Protein AF-A0A4S5BIC2-F1 (afdb_monomer_lite)

Secondary structure (DSSP, 8-state):
-HHHHHHHHHHHHH--HHHHHHHHHHHT-----HHHHHHHHT--HHHHHHHHHHHHHTTSS--EE-TTTSSSEE-

Radius of gyration: 14.36 Å; chains: 1; bounding box: 38×22×40 Å

pLDDT: mean 86.61, std 8.3, range [62.06, 95.75]

Sequence (75 aa):
MALVNLIRRGQAKAFDTELVAVMQLLGDGRALLPSEIADVLGSPRSSVTRRIQALEGTGKIEIRPDPDDGRSYRV

Foldseek 3Di:
DVVVVVVVVVVCVVCVVLLVLLLVVCVVVDWDWLVVSCVVVVHDSVVSVVSVVVCVVVVNDDWAQDPVPSPTITD

InterPro domains:
  IPR000835 MarR-type HTH domain [PF12802] (24-72)
  IPR036388 Winged helix-like DNA-binding domain superfamily [G3DSA:1.10.10.10] (2-75)
  IPR036390 Winged helix DNA-binding domain superfamily [SSF46785] (20-75)

Organism: NCBI:txid2699483

Structure (mmCIF, N/CA/C/O backbone):
data_AF-A0A4S5BIC2-F1
#
_entry.id   AF-A0A4S5BIC2-F1
#
loop_
_atom_site.group_PDB
_atom_site.id
_atom_site.type_symbol
_atom_site.label_atom_id
_atom_site.label_alt_id
_atom_site.label_comp_id
_atom_site.label_asym_id
_atom_site.label_entity_id
_atom_site.label_seq_id
_atom_site.pdbx_PDB_ins_code
_atom_site.Cartn_x
_atom_site.Cartn_y
_atom_site.Cartn_z
_atom_site.occupancy
_atom_site.B_iso_or_equiv
_atom_site.auth_seq_id
_atom_site.auth_comp_id
_atom_site.auth_asym_id
_atom_site.auth_atom_id
_atom_site.pdbx_PDB_model_num
ATOM 1 N N . MET A 1 1 ? 25.720 2.921 -21.125 1.00 62.06 1 MET A N 1
ATOM 2 C CA . MET A 1 1 ? 24.914 2.423 -19.982 1.00 62.06 1 MET A CA 1
ATOM 3 C C . MET A 1 1 ? 23.961 3.455 -19.355 1.00 62.06 1 MET A C 1
ATOM 5 O O . MET A 1 1 ? 22.938 3.046 -18.823 1.00 62.06 1 MET A O 1
ATOM 9 N N . ALA A 1 2 ? 24.218 4.772 -19.419 1.00 81.38 2 ALA A N 1
ATOM 10 C CA . ALA A 1 2 ? 23.354 5.782 -18.778 1.00 81.38 2 ALA A CA 1
ATOM 11 C C . ALA A 1 2 ? 21.917 5.860 -19.346 1.00 81.38 2 ALA A C 1
ATOM 13 O O . ALA A 1 2 ? 20.963 5.967 -18.577 1.00 81.38 2 ALA A O 1
ATOM 14 N N . LEU A 1 3 ? 21.758 5.739 -20.671 1.00 85.25 3 LEU A N 1
ATOM 15 C CA . LEU A 1 3 ? 20.454 5.806 -21.344 1.00 85.25 3 LEU A CA 1
ATOM 16 C C . LEU A 1 3 ? 19.513 4.662 -20.929 1.00 85.25 3 LEU A C 1
ATOM 18 O O . LEU A 1 3 ? 18.351 4.902 -20.620 1.00 85.25 3 LEU A O 1
ATOM 22 N N . VAL A 1 4 ? 20.031 3.434 -20.831 1.00 84.94 4 VAL A N 1
ATOM 23 C CA . VAL A 1 4 ? 19.252 2.257 -20.402 1.00 84.94 4 VAL A CA 1
ATOM 24 C C . VAL A 1 4 ? 18.732 2.437 -18.973 1.00 84.94 4 VAL A C 1
ATOM 26 O O . VAL A 1 4 ? 17.559 2.195 -18.707 1.00 84.94 4 VAL A O 1
ATOM 29 N N . ASN A 1 5 ? 19.562 2.949 -18.059 1.00 84.06 5 ASN A N 1
ATOM 30 C CA . ASN A 1 5 ? 19.148 3.225 -16.679 1.00 84.06 5 ASN A CA 1
ATOM 31 C C . ASN A 1 5 ? 18.154 4.392 -16.560 1.00 84.06 5 ASN A C 1
ATOM 33 O O . ASN A 1 5 ? 17.374 4.433 -15.607 1.00 84.06 5 ASN A O 1
ATOM 37 N N . LEU A 1 6 ? 18.183 5.358 -17.483 1.00 82.38 6 LEU A N 1
ATOM 38 C CA . LEU A 1 6 ? 17.192 6.435 -17.544 1.00 82.38 6 LEU A CA 1
ATOM 39 C C . LEU A 1 6 ? 15.839 5.903 -18.028 1.00 82.38 6 LEU A C 1
ATOM 41 O O . LEU A 1 6 ? 14.830 6.142 -17.369 1.00 82.38 6 LEU A O 1
ATOM 45 N N . ILE A 1 7 ? 15.833 5.124 -19.113 1.00 80.69 7 ILE A N 1
ATOM 46 C CA . ILE A 1 7 ? 14.623 4.482 -19.645 1.00 80.69 7 ILE A CA 1
ATOM 47 C C . ILE A 1 7 ? 14.014 3.552 -18.593 1.00 80.69 7 ILE A C 1
ATOM 49 O O . ILE A 1 7 ? 12.822 3.647 -18.321 1.00 80.69 7 ILE A O 1
ATOM 53 N N . ARG A 1 8 ? 14.829 2.731 -17.916 1.00 74.44 8 ARG A N 1
ATOM 54 C CA . ARG A 1 8 ? 14.359 1.826 -16.855 1.00 74.44 8 ARG A CA 1
ATOM 55 C C . ARG A 1 8 ? 13.725 2.576 -15.683 1.00 74.44 8 ARG A C 1
ATOM 57 O O . ARG A 1 8 ? 12.693 2.150 -15.183 1.00 74.44 8 ARG A O 1
ATOM 64 N N . ARG A 1 9 ? 14.303 3.709 -15.264 1.00 71.38 9 ARG A N 1
ATOM 65 C CA . ARG A 1 9 ? 13.718 4.568 -14.218 1.00 71.38 9 ARG A CA 1
ATOM 66 C C . ARG A 1 9 ? 12.430 5.251 -14.675 1.00 71.38 9 ARG A C 1
ATOM 68 O O . ARG A 1 9 ? 11.487 5.322 -13.897 1.00 71.38 9 ARG A O 1
ATOM 75 N N . GLY A 1 10 ? 12.379 5.726 -15.920 1.00 74.44 10 GLY A N 1
ATOM 76 C CA . GLY A 1 10 ? 11.172 6.309 -16.507 1.00 74.44 10 GLY A CA 1
ATOM 77 C C . GLY A 1 10 ? 10.031 5.297 -16.600 1.00 74.44 10 GLY A C 1
ATOM 78 O O . GLY A 1 10 ? 8.919 5.592 -16.177 1.00 74.44 10 GLY A O 1
ATOM 79 N N . GLN A 1 11 ? 10.321 4.080 -17.064 1.00 73.81 11 GLN A N 1
ATOM 80 C CA . GLN A 1 11 ? 9.346 2.993 -17.145 1.00 73.81 11 GLN A CA 1
ATOM 81 C C . GLN A 1 11 ? 8.895 2.505 -15.768 1.00 73.81 11 GLN A C 1
ATOM 83 O O . GLN A 1 11 ? 7.700 2.349 -15.568 1.00 73.81 11 GLN A O 1
ATOM 88 N N . ALA A 1 12 ? 9.805 2.347 -14.802 1.00 68.50 12 ALA A N 1
ATOM 89 C CA . ALA A 1 12 ? 9.432 2.000 -13.428 1.00 68.50 12 ALA A CA 1
ATOM 90 C C . ALA A 1 12 ? 8.555 3.077 -12.763 1.00 68.50 12 ALA A C 1
ATOM 92 O O . ALA A 1 12 ? 7.720 2.759 -11.926 1.00 68.50 12 ALA A O 1
ATOM 93 N N . LYS A 1 13 ? 8.725 4.353 -13.138 1.00 66.62 13 LYS A N 1
ATOM 94 C CA . LYS A 1 13 ? 7.863 5.450 -12.675 1.00 66.62 13 LYS A CA 1
ATOM 95 C C . LYS A 1 13 ? 6.499 5.460 -13.377 1.00 66.62 13 LYS A C 1
ATOM 97 O O . LYS A 1 13 ? 5.512 5.833 -12.756 1.00 66.62 13 LYS A O 1
ATOM 102 N N . ALA A 1 14 ? 6.448 5.095 -14.658 1.00 69.38 14 ALA A N 1
ATOM 103 C CA . ALA A 1 14 ? 5.207 5.026 -15.431 1.00 69.38 14 ALA A CA 1
ATOM 104 C C . ALA A 1 14 ? 4.365 3.783 -15.093 1.00 69.38 14 ALA A C 1
ATOM 106 O O . ALA A 1 14 ? 3.141 3.842 -15.141 1.00 69.38 14 ALA A O 1
ATOM 107 N N . PHE A 1 15 ? 5.021 2.680 -14.728 1.00 72.88 15 PHE A N 1
ATOM 108 C CA . PHE A 1 15 ? 4.407 1.403 -14.382 1.00 72.88 15 PHE A CA 1
ATOM 109 C C . PHE A 1 15 ? 4.879 0.976 -12.992 1.00 72.88 15 PHE A C 1
ATOM 111 O O . PHE A 1 15 ? 5.838 0.215 -12.849 1.00 72.88 15 PHE A O 1
ATOM 118 N N . ASP A 1 16 ? 4.215 1.486 -11.954 1.00 86.56 16 ASP A N 1
ATOM 119 C CA . ASP A 1 16 ? 4.450 1.025 -10.586 1.00 86.56 16 ASP A CA 1
ATOM 120 C C . ASP A 1 16 ? 3.729 -0.314 -10.372 1.00 86.56 16 ASP A C 1
ATOM 122 O O . ASP A 1 16 ? 2.590 -0.372 -9.910 1.00 86.56 16 ASP A O 1
ATOM 126 N N . THR A 1 17 ? 4.383 -1.407 -10.770 1.00 86.69 17 THR A N 1
ATOM 127 C CA . THR A 1 17 ? 3.827 -2.766 -10.686 1.00 86.69 17 THR A CA 1
ATOM 128 C C . THR A 1 17 ? 3.430 -3.144 -9.259 1.00 86.69 17 THR A C 1
ATOM 130 O O . THR A 1 17 ? 2.447 -3.854 -9.071 1.00 86.69 17 THR A O 1
ATOM 133 N N . GLU A 1 18 ? 4.148 -2.644 -8.249 1.00 90.00 18 GLU A N 1
ATOM 134 C CA . GLU A 1 18 ? 3.805 -2.889 -6.845 1.00 90.00 18 GLU A CA 1
ATOM 135 C C . GLU A 1 18 ? 2.498 -2.185 -6.464 1.00 90.00 18 GLU A C 1
ATOM 137 O O . GLU A 1 18 ? 1.651 -2.785 -5.813 1.00 90.00 18 GLU A O 1
ATOM 142 N N . LEU A 1 19 ? 2.283 -0.949 -6.927 1.00 91.00 19 LEU A N 1
ATOM 143 C CA . LEU A 1 19 ? 1.023 -0.230 -6.715 1.00 91.00 19 LEU A CA 1
ATOM 144 C C . LEU A 1 19 ? -0.162 -0.963 -7.362 1.00 91.00 19 LEU A C 1
ATOM 146 O O . LEU A 1 19 ? -1.221 -1.082 -6.750 1.00 91.00 19 LEU A O 1
ATOM 150 N N . VAL A 1 20 ? 0.026 -1.501 -8.571 1.00 90.88 20 VAL A N 1
ATOM 151 C CA . VAL A 1 20 ? -0.988 -2.330 -9.246 1.00 90.88 20 VAL A CA 1
ATOM 152 C C . VAL A 1 20 ? -1.265 -3.615 -8.466 1.00 90.88 20 VAL A C 1
ATOM 154 O O . VAL A 1 20 ? -2.426 -3.970 -8.279 1.00 90.88 20 VAL A O 1
ATOM 157 N N . ALA A 1 21 ? -0.228 -4.287 -7.967 1.00 91.94 21 ALA A N 1
ATOM 158 C CA . ALA A 1 21 ? -0.383 -5.508 -7.181 1.00 91.94 21 ALA A CA 1
ATOM 159 C C . ALA A 1 21 ? -1.119 -5.258 -5.853 1.00 91.94 21 ALA A C 1
ATOM 161 O O . ALA A 1 21 ? -1.998 -6.036 -5.486 1.00 91.94 21 ALA A O 1
ATOM 162 N N . VAL A 1 22 ? -0.824 -4.143 -5.171 1.00 92.31 22 VAL A N 1
ATOM 163 C CA . VAL A 1 22 ? -1.568 -3.706 -3.979 1.00 92.31 22 VAL A CA 1
ATOM 164 C C . VAL A 1 22 ? -3.039 -3.465 -4.325 1.00 92.31 22 VAL A C 1
ATOM 166 O O . VAL A 1 22 ? -3.906 -4.003 -3.647 1.00 92.31 22 VAL A O 1
ATOM 169 N N . MET A 1 23 ? -3.347 -2.732 -5.403 1.00 91.44 23 MET A N 1
ATOM 170 C CA . MET A 1 23 ? -4.742 -2.525 -5.825 1.00 91.44 23 MET A CA 1
ATOM 171 C C . MET A 1 23 ? -5.469 -3.840 -6.124 1.00 91.44 23 MET A C 1
ATOM 173 O O . MET A 1 23 ? -6.629 -3.986 -5.748 1.00 91.44 23 MET A O 1
ATOM 177 N N . GLN A 1 24 ? -4.801 -4.797 -6.772 1.00 91.38 24 GLN A N 1
ATOM 178 C CA . GLN A 1 24 ? -5.392 -6.097 -7.089 1.00 91.38 24 GLN A CA 1
ATOM 179 C C . GLN A 1 24 ? -5.761 -6.878 -5.821 1.00 91.38 24 GLN A C 1
ATOM 181 O O . GLN A 1 24 ? -6.847 -7.443 -5.761 1.00 91.38 24 GLN A O 1
ATOM 186 N N . LEU A 1 25 ? -4.893 -6.871 -4.805 1.00 91.81 25 LEU A N 1
ATOM 187 C CA . LEU A 1 25 ? -5.151 -7.531 -3.519 1.00 91.81 25 LEU A CA 1
ATOM 188 C C . LEU A 1 25 ? -6.330 -6.914 -2.763 1.00 91.81 25 LEU A C 1
ATOM 190 O O . LEU A 1 25 ? -7.131 -7.637 -2.177 1.00 91.81 25 LEU A O 1
ATOM 194 N N . LEU A 1 26 ? -6.442 -5.586 -2.790 1.00 89.81 26 LEU A N 1
ATOM 195 C CA . LEU A 1 26 ? -7.539 -4.867 -2.136 1.00 89.81 26 LEU A CA 1
ATOM 196 C C . LEU A 1 26 ? -8.865 -5.020 -2.897 1.00 89.81 26 LEU A C 1
ATOM 198 O O . LEU A 1 26 ? -9.937 -4.995 -2.294 1.00 89.81 26 LEU A O 1
ATOM 202 N N . GLY A 1 27 ? -8.804 -5.241 -4.214 1.00 88.12 27 GLY A N 1
ATOM 203 C CA . GLY A 1 27 ? -9.969 -5.503 -5.061 1.00 88.12 27 GLY A CA 1
ATOM 204 C C . GLY A 1 27 ? -10.765 -6.753 -4.669 1.00 88.12 27 GLY A C 1
ATOM 205 O O . GLY A 1 27 ? -11.958 -6.821 -4.959 1.00 88.12 27 GLY A O 1
ATOM 206 N N . ASP A 1 28 ? -10.149 -7.696 -3.949 1.00 82.38 28 ASP A N 1
ATOM 207 C CA . ASP A 1 28 ? -10.816 -8.895 -3.421 1.00 82.38 28 ASP A CA 1
ATOM 208 C C . ASP A 1 28 ? -11.763 -8.589 -2.237 1.00 82.38 28 ASP A C 1
ATOM 210 O O . ASP A 1 28 ? -12.422 -9.492 -1.718 1.00 82.38 28 ASP A O 1
ATOM 214 N N . GLY A 1 29 ? -11.831 -7.331 -1.774 1.00 78.81 29 GLY A N 1
ATOM 215 C CA . GLY A 1 29 ? -12.757 -6.868 -0.733 1.00 78.81 29 GLY A CA 1
ATOM 216 C C . GLY A 1 29 ? -12.397 -7.300 0.692 1.00 78.81 29 GLY A C 1
ATOM 217 O O . GLY A 1 29 ? -13.175 -7.081 1.621 1.00 78.81 29 GLY A O 1
ATOM 218 N N . ARG A 1 30 ? -11.228 -7.918 0.885 1.00 83.69 30 ARG A N 1
ATOM 219 C CA . ARG A 1 30 ? -10.704 -8.274 2.207 1.00 83.69 30 ARG A CA 1
ATOM 220 C C . ARG A 1 30 ? -9.940 -7.092 2.792 1.00 83.69 30 ARG A C 1
ATOM 222 O O . ARG A 1 30 ? -9.018 -6.600 2.155 1.00 83.69 30 ARG A O 1
ATOM 229 N N . ALA A 1 31 ? -10.288 -6.706 4.019 1.00 86.81 31 ALA A N 1
ATOM 230 C CA . ALA A 1 31 ? -9.534 -5.714 4.777 1.00 86.81 31 ALA A CA 1
ATOM 231 C C . ALA A 1 31 ? -8.221 -6.334 5.283 1.00 86.81 31 ALA A C 1
ATOM 233 O O . ALA A 1 31 ? -8.256 -7.252 6.111 1.00 86.81 31 ALA A O 1
ATOM 234 N N . LEU A 1 32 ? -7.082 -5.842 4.798 1.00 90.19 32 LEU A N 1
ATOM 235 C CA . LEU A 1 32 ? -5.760 -6.418 5.064 1.00 90.19 32 LEU A CA 1
ATOM 236 C C . LEU A 1 32 ? -4.872 -5.462 5.860 1.00 90.19 32 LEU A C 1
ATOM 238 O O . LEU A 1 32 ? -4.878 -4.247 5.659 1.00 90.19 32 LEU A O 1
ATOM 242 N N . LEU A 1 33 ? -4.045 -6.024 6.736 1.00 91.50 33 LEU A N 1
ATOM 243 C CA . LEU A 1 33 ? -2.946 -5.313 7.374 1.00 91.50 33 LEU A CA 1
ATOM 244 C C . LEU A 1 33 ? -1.801 -5.094 6.366 1.00 91.50 33 LEU A C 1
ATOM 246 O O . LEU A 1 33 ? -1.514 -5.965 5.539 1.00 91.50 33 LEU A O 1
ATOM 250 N N . PRO A 1 34 ? -1.027 -4.000 6.486 1.00 92.06 34 PRO A N 1
ATOM 251 C CA . PRO A 1 34 ? 0.155 -3.774 5.653 1.00 92.06 34 PRO A CA 1
ATOM 252 C C . PRO A 1 34 ? 1.189 -4.900 5.704 1.00 92.06 34 PRO A C 1
ATOM 254 O O . PRO A 1 34 ? 1.912 -5.108 4.733 1.00 92.06 34 PRO A O 1
ATOM 257 N N . SER A 1 35 ? 1.297 -5.601 6.837 1.00 92.88 35 SER A N 1
ATOM 258 C CA . SER A 1 35 ? 2.165 -6.776 6.965 1.00 92.88 35 SER A CA 1
ATOM 259 C C . SER A 1 35 ? 1.664 -7.948 6.127 1.00 92.88 35 SER A C 1
ATOM 261 O O . SER A 1 35 ? 2.466 -8.562 5.442 1.00 92.88 35 SER A O 1
ATOM 263 N N . GLU A 1 36 ? 0.355 -8.197 6.094 1.00 93.75 36 GLU A N 1
ATOM 264 C CA . GLU A 1 36 ? -0.225 -9.277 5.286 1.00 93.75 36 GLU A CA 1
ATOM 265 C C . GLU A 1 36 ? -0.028 -9.010 3.789 1.00 93.75 36 GLU A C 1
ATOM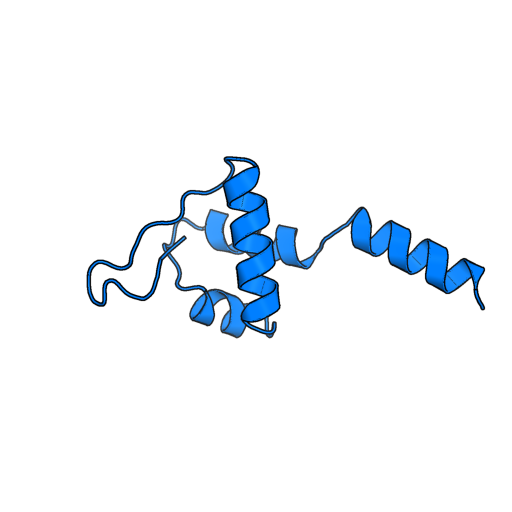 267 O O . GLU A 1 36 ? 0.339 -9.908 3.036 1.00 93.75 36 GLU A O 1
ATOM 272 N N . ILE A 1 37 ? -0.192 -7.757 3.353 1.00 94.25 37 ILE A N 1
ATOM 273 C CA . ILE A 1 37 ? 0.072 -7.366 1.960 1.00 94.25 37 ILE A CA 1
ATOM 274 C C . ILE A 1 37 ? 1.561 -7.539 1.623 1.00 94.25 37 ILE A C 1
ATOM 276 O O . ILE A 1 37 ? 1.897 -8.045 0.554 1.00 94.25 37 ILE A O 1
ATOM 280 N N . ALA A 1 38 ? 2.461 -7.139 2.527 1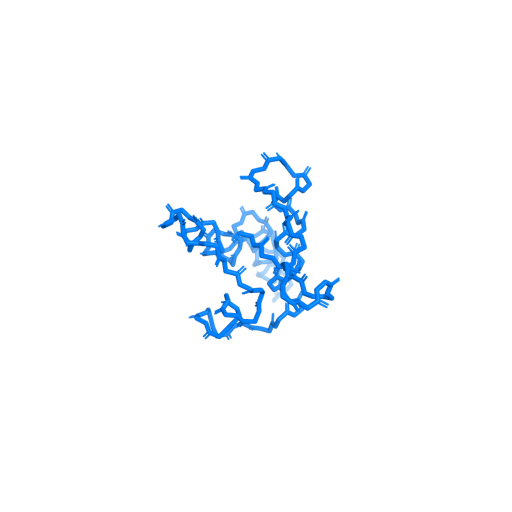.00 95.00 38 ALA A N 1
ATOM 281 C CA . ALA A 1 38 ? 3.903 -7.311 2.353 1.00 95.00 38 ALA A CA 1
ATOM 282 C C . ALA A 1 38 ? 4.300 -8.787 2.225 1.00 95.00 38 ALA A C 1
ATOM 284 O O . ALA A 1 38 ? 5.057 -9.131 1.316 1.00 95.00 38 ALA A O 1
ATOM 285 N N . ASP A 1 39 ? 3.738 -9.644 3.077 1.00 95.75 39 ASP A N 1
ATOM 286 C CA . ASP A 1 39 ? 3.996 -11.081 3.071 1.00 95.75 39 ASP A CA 1
ATOM 287 C C . ASP A 1 39 ? 3.503 -11.731 1.772 1.00 95.75 39 ASP A C 1
AT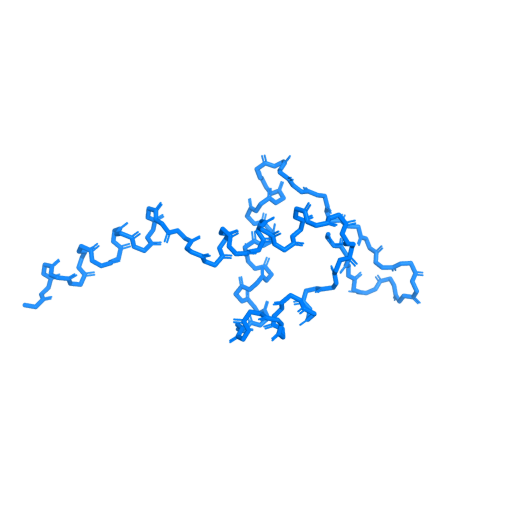OM 289 O O . ASP A 1 39 ? 4.243 -12.489 1.143 1.00 95.75 39 ASP A O 1
ATOM 293 N N . VAL A 1 40 ? 2.295 -11.385 1.309 1.00 94.62 40 VAL A N 1
ATOM 294 C CA . VAL A 1 40 ? 1.734 -11.920 0.054 1.00 94.62 40 VAL A CA 1
ATOM 295 C C . VAL A 1 40 ? 2.525 -11.462 -1.173 1.00 94.62 40 VAL A C 1
ATOM 297 O O . VAL A 1 40 ? 2.724 -12.243 -2.103 1.00 94.62 40 VAL A O 1
ATOM 300 N N . LEU A 1 41 ? 2.990 -10.211 -1.192 1.00 92.69 41 LEU A N 1
ATOM 301 C CA . LEU A 1 41 ? 3.754 -9.661 -2.316 1.00 92.69 41 LEU A CA 1
ATOM 302 C C . LEU A 1 41 ? 5.247 -10.017 -2.278 1.00 92.69 41 LEU A C 1
ATOM 304 O O . LEU A 1 41 ? 5.950 -9.776 -3.260 1.00 92.69 41 LEU A O 1
ATOM 308 N N . GLY A 1 42 ? 5.753 -10.558 -1.165 1.00 94.94 42 GLY A N 1
ATOM 309 C CA . GLY A 1 42 ? 7.193 -10.727 -0.948 1.00 94.94 42 GLY A CA 1
ATOM 310 C C . GLY A 1 42 ? 7.952 -9.392 -0.944 1.00 94.94 42 GLY A C 1
ATOM 311 O O . GLY A 1 42 ? 9.139 -9.346 -1.274 1.00 94.94 42 GLY A O 1
ATOM 312 N N . SER A 1 43 ? 7.264 -8.299 -0.602 1.00 94.50 43 SER A N 1
ATOM 313 C CA . SER A 1 43 ? 7.780 -6.930 -0.659 1.00 94.50 43 SER A CA 1
ATOM 314 C C . SER A 1 43 ? 8.147 -6.404 0.728 1.00 94.50 43 SER A C 1
ATOM 316 O O . SER A 1 43 ? 7.509 -6.750 1.721 1.00 94.50 43 SER A O 1
ATOM 318 N N . PRO A 1 44 ? 9.119 -5.479 0.845 1.00 95.62 44 PRO A N 1
ATOM 319 C CA . PRO A 1 44 ? 9.370 -4.797 2.108 1.00 95.62 44 PRO A CA 1
ATOM 320 C C . PRO A 1 44 ? 8.139 -4.009 2.572 1.00 95.62 44 PRO A C 1
ATOM 322 O O . PRO A 1 44 ? 7.587 -3.206 1.814 1.00 95.62 44 PRO A O 1
ATOM 325 N N . ARG A 1 45 ? 7.772 -4.136 3.854 1.00 93.56 45 ARG A N 1
ATOM 326 C CA . ARG A 1 45 ? 6.624 -3.422 4.449 1.00 93.56 45 ARG A CA 1
ATOM 327 C C . ARG A 1 45 ? 6.666 -1.908 4.224 1.00 93.56 45 ARG A C 1
ATOM 329 O O . ARG A 1 45 ? 5.636 -1.293 3.985 1.00 93.56 45 ARG A O 1
ATOM 336 N N . SER A 1 46 ? 7.848 -1.295 4.257 1.00 94.38 46 SER A N 1
ATOM 337 C CA . SER A 1 46 ? 8.011 0.141 3.989 1.00 94.38 46 SER A CA 1
ATOM 338 C C . SER A 1 46 ? 7.641 0.537 2.553 1.00 94.38 46 SER A C 1
ATOM 340 O O . SER A 1 46 ? 7.128 1.636 2.337 1.00 94.38 46 SER A O 1
ATOM 342 N N . SER A 1 47 ? 7.872 -0.351 1.580 1.00 93.75 47 SER A N 1
ATOM 343 C CA . SER A 1 47 ? 7.486 -0.146 0.182 1.00 93.75 47 SER A CA 1
ATOM 344 C C . SER A 1 47 ? 5.968 -0.210 0.032 1.00 93.75 47 SER A C 1
ATOM 346 O O . SER A 1 47 ? 5.370 0.707 -0.534 1.00 93.75 47 SER A O 1
ATOM 348 N N . VAL A 1 48 ? 5.347 -1.218 0.654 1.00 94.56 48 VAL A N 1
ATOM 349 C CA . VAL A 1 48 ? 3.890 -1.396 0.704 1.00 94.56 48 VAL A CA 1
ATOM 350 C C . VAL A 1 48 ? 3.198 -0.202 1.360 1.00 94.56 48 VAL A C 1
ATOM 352 O O . VAL A 1 48 ? 2.315 0.391 0.746 1.00 94.56 48 VAL A O 1
ATOM 355 N N . THR A 1 49 ? 3.644 0.232 2.545 1.00 93.62 49 THR A N 1
ATOM 356 C CA . THR A 1 49 ? 3.084 1.412 3.232 1.00 93.62 49 THR A CA 1
ATOM 357 C C . THR A 1 49 ? 3.126 2.657 2.347 1.00 93.62 49 THR A C 1
ATOM 359 O O . THR A 1 49 ? 2.154 3.404 2.290 1.00 93.62 49 THR A O 1
ATOM 362 N N . ARG A 1 50 ? 4.221 2.874 1.606 1.00 94.06 50 ARG A N 1
ATOM 363 C CA . ARG A 1 50 ? 4.329 4.011 0.680 1.00 94.06 50 ARG A CA 1
ATOM 364 C C . ARG A 1 50 ? 3.296 3.931 -0.449 1.00 94.06 50 ARG A C 1
ATOM 366 O O . ARG A 1 50 ? 2.761 4.964 -0.839 1.00 94.06 50 ARG A O 1
ATOM 373 N N . ARG A 1 51 ? 3.025 2.737 -0.986 1.00 94.44 51 ARG A N 1
ATOM 374 C CA . ARG A 1 51 ? 2.031 2.541 -2.060 1.00 94.44 51 ARG A CA 1
ATOM 375 C C . ARG A 1 51 ? 0.610 2.705 -1.547 1.00 94.44 51 ARG A C 1
ATOM 377 O O . ARG A 1 51 ? -0.179 3.373 -2.200 1.00 94.44 51 ARG A O 1
ATOM 384 N N . ILE A 1 52 ? 0.319 2.173 -0.365 1.00 94.12 52 ILE A N 1
ATOM 385 C CA . ILE A 1 52 ? -0.953 2.380 0.333 1.00 94.12 52 ILE A CA 1
ATOM 386 C C . ILE A 1 52 ? -1.220 3.880 0.519 1.00 94.12 52 ILE A C 1
ATOM 388 O O . ILE A 1 52 ? -2.250 4.375 0.078 1.00 94.12 52 ILE A O 1
ATOM 392 N N . GLN A 1 53 ? -0.258 4.628 1.064 1.00 93.44 53 GLN A N 1
ATOM 393 C CA . GLN A 1 53 ? -0.389 6.080 1.240 1.00 93.44 53 GLN A CA 1
ATOM 394 C C . GLN A 1 53 ? -0.572 6.822 -0.091 1.00 93.44 53 GLN A C 1
ATOM 396 O O . GLN A 1 53 ? -1.328 7.787 -0.168 1.00 93.44 53 GLN A O 1
ATOM 401 N N . ALA A 1 54 ? 0.097 6.376 -1.160 1.00 92.75 54 ALA A N 1
ATOM 402 C CA . ALA A 1 54 ? -0.101 6.946 -2.489 1.00 92.75 54 ALA A CA 1
ATOM 403 C C . ALA A 1 54 ? -1.526 6.694 -3.016 1.00 92.75 54 ALA A C 1
ATOM 405 O O . ALA A 1 54 ? -2.134 7.603 -3.575 1.00 92.75 54 ALA A O 1
ATOM 406 N N . LEU A 1 55 ? -2.077 5.493 -2.814 1.00 92.19 55 LEU A N 1
ATOM 407 C CA . LEU A 1 55 ? -3.448 5.151 -3.206 1.00 92.19 55 LEU A CA 1
ATOM 408 C C . LEU A 1 55 ? -4.488 5.929 -2.391 1.00 92.19 55 LEU A C 1
ATOM 410 O O . LEU A 1 55 ? -5.425 6.481 -2.974 1.00 92.19 55 LEU A O 1
ATOM 414 N N . GLU A 1 56 ? -4.298 6.036 -1.077 1.00 94.25 56 GLU A N 1
ATOM 415 C CA . GLU A 1 56 ? -5.145 6.845 -0.194 1.00 94.25 56 GLU A CA 1
ATOM 416 C C . GLU A 1 56 ? -5.122 8.319 -0.621 1.00 94.25 56 GLU A C 1
ATOM 418 O O . GLU A 1 56 ? -6.174 8.925 -0.810 1.00 94.25 56 GLU A O 1
ATOM 423 N N . GLY A 1 57 ? -3.937 8.876 -0.899 1.00 93.94 57 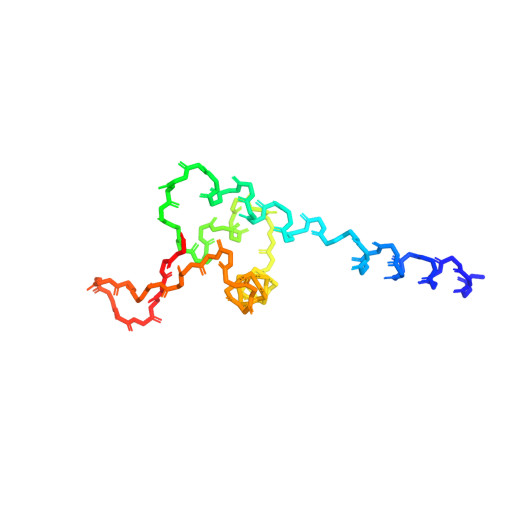GLY A N 1
ATOM 424 C CA . GLY A 1 57 ? -3.787 10.248 -1.394 1.00 93.94 57 GLY A CA 1
ATOM 425 C C . GLY A 1 57 ? -4.486 10.517 -2.734 1.00 93.94 57 GLY A C 1
ATOM 426 O O . GLY A 1 57 ? -4.761 11.669 -3.062 1.00 93.94 57 GLY A O 1
ATOM 427 N N . THR A 1 58 ? -4.811 9.471 -3.503 1.00 91.94 58 THR A N 1
ATOM 428 C CA . THR A 1 58 ? -5.621 9.564 -4.734 1.00 91.94 58 THR A CA 1
ATOM 429 C C . THR A 1 58 ? -7.115 9.286 -4.520 1.00 91.94 58 THR A C 1
ATOM 431 O O . THR A 1 58 ? -7.882 9.314 -5.485 1.00 91.94 58 THR A O 1
ATOM 434 N N . GLY A 1 59 ? -7.538 9.000 -3.285 1.00 91.88 59 GLY A N 1
ATOM 435 C CA . GLY A 1 59 ? -8.918 8.664 -2.927 1.00 91.88 59 GLY A CA 1
ATOM 436 C C . GLY A 1 59 ? -9.382 7.298 -3.440 1.00 91.88 59 GLY A C 1
ATOM 437 O O . GLY A 1 59 ? -10.579 7.088 -3.617 1.00 91.88 59 GLY A O 1
ATOM 438 N N . LYS A 1 60 ? -8.451 6.387 -3.756 1.00 88.31 60 LYS A N 1
ATOM 439 C CA . LYS A 1 60 ? -8.771 5.052 -4.298 1.00 88.31 60 LYS A CA 1
ATOM 440 C C . LYS A 1 60 ? -9.026 4.007 -3.221 1.00 88.31 60 LYS A C 1
ATOM 442 O O . LYS A 1 60 ? -9.688 3.017 -3.508 1.00 88.31 60 LYS A O 1
ATOM 447 N N . ILE A 1 61 ? -8.501 4.233 -2.022 1.00 90.38 61 ILE A N 1
ATOM 448 C CA 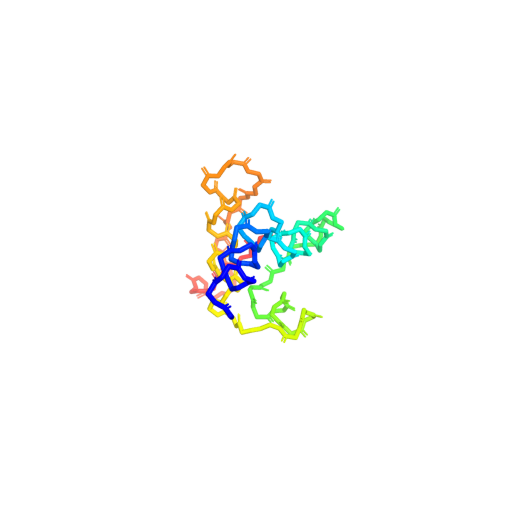. ILE A 1 61 ? -8.671 3.377 -0.847 1.00 90.38 61 ILE A CA 1
ATOM 449 C C . ILE A 1 61 ? -8.882 4.255 0.388 1.00 90.38 61 ILE A C 1
ATOM 451 O O . ILE A 1 61 ? -8.588 5.452 0.353 1.00 90.38 61 ILE A O 1
ATOM 455 N N . GLU A 1 62 ? -9.347 3.648 1.474 1.00 89.81 62 GLU A N 1
AT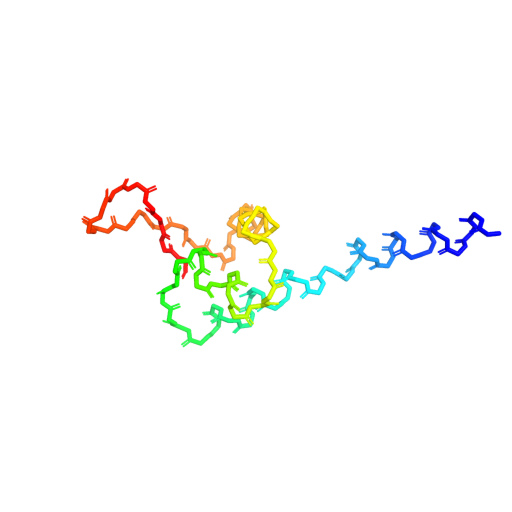OM 456 C CA . GLU A 1 62 ? -9.510 4.287 2.779 1.00 89.81 62 GLU A CA 1
ATOM 457 C C . GLU A 1 62 ? -8.681 3.515 3.812 1.00 89.81 62 GLU A C 1
ATOM 459 O O . GLU A 1 62 ? -8.816 2.298 3.919 1.00 89.81 62 GLU A O 1
ATOM 464 N N . ILE A 1 63 ? -7.831 4.207 4.575 1.00 90.00 63 ILE A N 1
ATOM 465 C CA . ILE A 1 63 ? -7.112 3.603 5.699 1.00 90.00 63 ILE A CA 1
ATOM 466 C C . ILE A 1 63 ? -7.977 3.700 6.954 1.00 90.00 63 ILE A C 1
ATOM 468 O O . ILE A 1 63 ? -8.378 4.792 7.359 1.00 90.00 63 ILE A O 1
ATOM 472 N N . ARG A 1 64 ? -8.217 2.568 7.622 1.00 88.94 64 ARG A N 1
ATOM 473 C CA . ARG A 1 64 ? -8.944 2.529 8.899 1.00 88.94 64 ARG A CA 1
ATOM 474 C C . ARG A 1 64 ? -8.059 1.989 10.016 1.00 88.94 64 ARG A C 1
ATOM 476 O O . ARG A 1 64 ? -7.428 0.954 9.814 1.00 88.94 64 ARG A O 1
ATOM 483 N N . PRO A 1 65 ? -8.007 2.633 11.196 1.00 84.44 65 PRO A N 1
ATOM 484 C CA . PRO A 1 65 ? -7.326 2.067 12.356 1.00 84.44 65 PRO A CA 1
ATOM 485 C C . PRO A 1 65 ? -7.845 0.660 12.659 1.00 84.44 65 PRO A C 1
ATOM 487 O O . PRO A 1 65 ? -9.045 0.405 12.534 1.00 84.44 65 PRO A O 1
ATOM 490 N N . ASP A 1 66 ? -6.952 -0.245 13.051 1.00 79.56 66 ASP A N 1
ATOM 491 C CA . ASP A 1 66 ? -7.366 -1.568 13.501 1.00 79.56 66 ASP A CA 1
ATOM 492 C C . ASP A 1 66 ? -8.108 -1.421 14.847 1.00 79.56 66 ASP A C 1
ATOM 494 O O . ASP A 1 66 ? -7.566 -0.810 15.777 1.00 79.56 66 ASP A O 1
ATOM 498 N N . PRO A 1 67 ? -9.354 -1.920 14.966 1.00 75.31 67 PRO A N 1
ATOM 499 C CA . PRO A 1 67 ? -10.135 -1.796 16.193 1.00 75.31 67 PRO A CA 1
ATOM 500 C C . PRO A 1 67 ? -9.552 -2.584 17.376 1.00 75.31 67 PRO A C 1
ATOM 502 O O . PRO A 1 67 ? -9.854 -2.237 18.518 1.00 75.31 67 PRO A O 1
ATOM 505 N N . ASP A 1 68 ? -8.727 -3.606 17.128 1.00 78.12 68 ASP A N 1
ATOM 506 C CA . ASP A 1 68 ? -8.210 -4.504 18.164 1.00 78.12 68 ASP A CA 1
ATOM 507 C C . ASP A 1 68 ? -6.952 -3.950 18.852 1.00 78.12 68 ASP A C 1
ATOM 509 O O . ASP A 1 68 ? -6.750 -4.182 20.046 1.00 78.12 68 ASP A O 1
ATOM 513 N N . ASP A 1 69 ? -6.102 -3.205 18.132 1.00 79.81 69 ASP A N 1
ATOM 514 C CA . ASP A 1 69 ? -4.837 -2.680 18.677 1.00 79.81 69 ASP A CA 1
ATOM 515 C C . ASP A 1 69 ? -4.687 -1.148 18.622 1.00 79.81 69 ASP A C 1
ATOM 517 O O . ASP A 1 69 ? -3.829 -0.596 19.323 1.00 79.81 69 ASP A O 1
ATOM 521 N N . GLY A 1 70 ? -5.486 -0.450 17.805 1.00 68.69 70 GLY A N 1
ATOM 522 C CA . GLY A 1 70 ? -5.441 1.002 17.585 1.00 68.69 70 GLY A CA 1
ATOM 523 C C . GLY A 1 70 ? -4.099 1.571 17.093 1.00 68.69 70 GLY A C 1
ATOM 524 O O . GLY A 1 70 ? -3.956 2.789 16.978 1.00 68.69 70 GLY A O 1
ATOM 525 N N . ARG A 1 71 ? -3.095 0.726 16.841 1.00 73.50 71 ARG A N 1
ATOM 526 C CA . ARG A 1 71 ? -1.718 1.088 16.454 1.00 73.50 71 ARG A CA 1
ATOM 527 C C . ARG A 1 71 ? -1.407 0.673 15.024 1.00 73.50 71 ARG A C 1
ATOM 529 O O . ARG A 1 71 ? -0.566 1.299 14.376 1.00 73.50 71 ARG A O 1
ATOM 536 N N . SER A 1 72 ? -2.040 -0.390 14.553 1.00 81.31 72 SER A N 1
ATOM 537 C CA . SER A 1 72 ? -2.045 -0.810 13.165 1.00 81.31 72 SER A CA 1
ATOM 538 C C . SER A 1 72 ? -3.293 -0.282 12.456 1.00 81.31 72 SER A C 1
ATOM 540 O O . SER A 1 72 ? -4.142 0.395 13.039 1.00 81.31 72 SER A O 1
ATOM 542 N N . TYR A 1 73 ? -3.349 -0.498 11.148 1.00 84.69 73 TYR A N 1
ATOM 543 C CA . TYR A 1 73 ? -4.464 -0.082 10.315 1.00 84.69 73 TYR A CA 1
ATOM 544 C C . TYR A 1 73 ? -4.741 -1.155 9.272 1.00 84.69 73 TYR A C 1
ATOM 546 O O . TYR A 1 73 ? -3.838 -1.905 8.894 1.00 84.69 73 TYR A O 1
ATOM 554 N N . ARG A 1 74 ? -5.978 -1.188 8.794 1.00 88.06 74 ARG A N 1
ATOM 555 C CA . ARG A 1 74 ? -6.442 -2.031 7.699 1.00 88.06 74 ARG A CA 1
ATOM 556 C C . ARG A 1 74 ? -6.801 -1.167 6.499 1.00 88.06 74 ARG A C 1
ATOM 558 O O . ARG A 1 74 ? -7.228 -0.020 6.660 1.00 88.06 74 ARG A O 1
ATOM 565 N N . VAL A 1 75 ? -6.596 -1.735 5.320 1.00 88.06 75 VAL A N 1
ATOM 566 C CA . VAL A 1 75 ? -6.925 -1.161 4.009 1.00 88.06 75 VAL A CA 1
ATOM 567 C C . VAL A 1 75 ? -7.740 -2.127 3.180 1.00 88.06 75 VAL A C 1
ATOM 569 O O . VAL A 1 75 ? -7.638 -3.346 3.455 1.00 88.06 75 VAL A O 1
#